Protein AF-K1TJU9-F1 (afdb_monomer_lite)

pLDDT: mean 87.27, std 11.53, range [38.06, 98.06]

Sequence (121 aa):
LLYPEITMFHKYPTIAPNGKIVPDDINKKAASIELYLPDSIIKTGGNYYPIEWESRKRIRNKNNVEEALYQGVISYKDDIKHKFHEMRNKIERGDEVFKTEEWKNMKKLLETIVFAFNNEQ

Organism: NCBI:txid408170

Secondary structure (DSSP, 8-state):
--PPP-GGGGGEEEE-TTS-EEEE--TTS-B-GGGGS-HHHHEETTEEPPEEEEEEEEEE-TTS-EEEEEEEEES-HHHHHHHHHHHHHHHHHTSS---GGGGHHHHHHHHHHHHHGGG--

Radius of gyration: 16.41 Å; chains: 1; bounding box: 43×45×38 Å

Foldseek 3Di:
DFFDDDPCQQFFFAQDPVRDTGGHRCGRLAEDLLVLAFPQLQDDPSHGFHKYFDDWDWDQDPVRDTDTRTHIYGPPVVSSVVSVVVVVVCCVVVVDPDDVVRNVSSVSRVVVVVCVVVPPD

Structure (mmCIF, N/CA/C/O backbone):
data_AF-K1TJU9-F1
#
_entry.id   AF-K1TJU9-F1
#
loop_
_atom_site.group_PDB
_atom_site.id
_atom_site.type_symbol
_atom_site.label_atom_id
_atom_site.label_alt_id
_atom_site.label_comp_id
_atom_site.label_asym_id
_atom_site.label_entity_id
_atom_site.label_seq_id
_atom_site.pdbx_PDB_ins_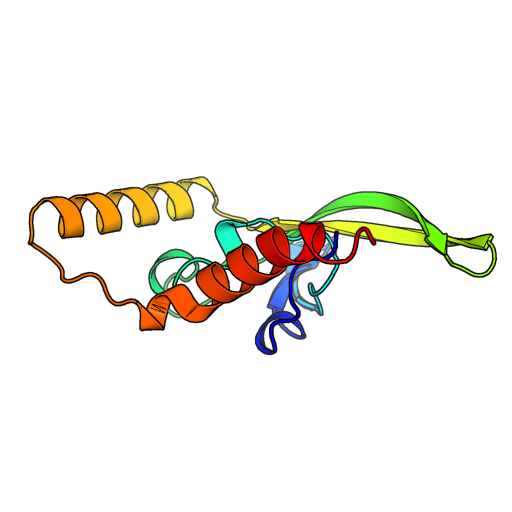code
_atom_site.Cartn_x
_atom_site.Cartn_y
_atom_site.Cartn_z
_atom_site.occupancy
_atom_site.B_iso_or_equiv
_atom_site.auth_seq_id
_atom_site.auth_comp_id
_atom_site.auth_asym_id
_atom_site.auth_atom_id
_atom_site.pdbx_PDB_model_num
ATOM 1 N N . LEU A 1 1 ? 5.973 14.302 -9.118 1.00 61.72 1 LEU A N 1
ATOM 2 C CA . LEU A 1 1 ? 5.641 13.785 -7.774 1.00 61.72 1 LEU A CA 1
ATOM 3 C C . LEU A 1 1 ? 6.114 12.340 -7.652 1.00 61.72 1 LEU A C 1
ATOM 5 O O . LEU A 1 1 ? 5.794 11.550 -8.531 1.00 61.72 1 LEU A O 1
ATOM 9 N N . LEU A 1 2 ? 6.902 12.013 -6.624 1.00 71.50 2 LEU A N 1
ATOM 10 C CA . LEU A 1 2 ? 7.273 10.636 -6.279 1.00 71.50 2 LEU A CA 1
ATOM 11 C C . LEU A 1 2 ? 6.607 10.282 -4.949 1.00 71.50 2 LEU A C 1
ATOM 13 O O . LEU A 1 2 ? 6.588 11.109 -4.041 1.00 71.50 2 LEU A O 1
ATOM 17 N N . TYR A 1 3 ? 6.058 9.075 -4.842 1.00 85.00 3 TYR A N 1
ATOM 18 C CA . TYR A 1 3 ? 5.513 8.577 -3.580 1.00 85.00 3 TYR A CA 1
ATOM 19 C C . TYR A 1 3 ? 6.626 8.328 -2.551 1.00 85.00 3 TYR A C 1
ATOM 21 O O . TYR A 1 3 ? 7.783 8.132 -2.946 1.00 85.00 3 TYR A O 1
ATOM 29 N N . PRO A 1 4 ? 6.313 8.370 -1.239 1.00 87.62 4 PRO A N 1
ATOM 30 C CA . PRO A 1 4 ? 7.330 8.242 -0.211 1.00 87.62 4 PRO A CA 1
ATOM 31 C C . PRO A 1 4 ? 7.996 6.876 -0.258 1.00 87.62 4 PRO A C 1
ATOM 33 O O . PRO A 1 4 ? 7.368 5.859 -0.560 1.00 87.62 4 PRO A O 1
ATOM 36 N N . GLU A 1 5 ? 9.266 6.875 0.127 1.00 90.00 5 GLU A N 1
ATOM 37 C CA . GLU A 1 5 ? 10.036 5.656 0.308 1.00 90.00 5 GLU A CA 1
ATOM 38 C C . GLU A 1 5 ? 9.544 4.901 1.548 1.00 90.00 5 GLU A C 1
ATOM 40 O O . GLU A 1 5 ? 9.401 5.483 2.634 1.00 90.00 5 GLU A O 1
ATOM 45 N N . ILE A 1 6 ? 9.272 3.610 1.381 1.00 91.88 6 ILE A N 1
ATOM 46 C CA . ILE A 1 6 ? 8.877 2.695 2.449 1.00 91.88 6 ILE A CA 1
ATOM 47 C C . ILE A 1 6 ? 9.896 1.556 2.492 1.00 91.88 6 ILE A C 1
ATOM 49 O O . ILE A 1 6 ? 10.173 0.910 1.485 1.00 91.88 6 ILE A O 1
ATOM 53 N N . THR A 1 7 ? 10.433 1.262 3.675 1.00 92.44 7 THR A N 1
ATOM 54 C CA . THR A 1 7 ? 11.517 0.280 3.834 1.00 92.44 7 THR A CA 1
ATOM 55 C C . THR A 1 7 ? 11.149 -1.113 3.313 1.00 92.44 7 THR A C 1
ATOM 57 O O . THR A 1 7 ? 11.954 -1.756 2.646 1.00 92.44 7 THR A O 1
ATOM 60 N N . MET A 1 8 ? 9.918 -1.579 3.557 1.00 90.94 8 MET A N 1
ATOM 61 C CA . MET A 1 8 ? 9.456 -2.884 3.055 1.00 90.94 8 MET A CA 1
ATOM 62 C C . MET A 1 8 ? 9.354 -2.946 1.524 1.00 90.94 8 MET A C 1
ATOM 64 O O . MET A 1 8 ? 9.375 -4.037 0.961 1.00 90.94 8 MET A O 1
ATOM 68 N N . PHE A 1 9 ? 9.273 -1.802 0.840 1.00 92.62 9 PHE A N 1
ATOM 69 C CA . PHE A 1 9 ? 9.183 -1.752 -0.617 1.00 92.62 9 PHE A CA 1
ATOM 70 C C . PHE A 1 9 ? 10.523 -1.995 -1.318 1.00 92.62 9 PHE A C 1
ATOM 72 O O . PHE A 1 9 ? 10.513 -2.250 -2.513 1.00 92.62 9 PHE A O 1
ATOM 79 N N . HIS A 1 10 ? 11.656 -2.011 -0.602 1.00 92.94 10 HIS A N 1
ATOM 80 C CA . HIS A 1 10 ? 12.950 -2.377 -1.199 1.00 92.94 10 HIS A CA 1
ATOM 81 C C . HIS A 1 10 ? 13.061 -3.858 -1.572 1.00 92.94 10 HIS A C 1
ATOM 83 O O . HIS A 1 10 ? 13.941 -4.239 -2.340 1.00 92.94 10 HIS A O 1
ATOM 89 N N . LYS A 1 11 ? 12.225 -4.709 -0.969 1.00 94.62 11 LYS A N 1
ATOM 90 C CA . LYS A 1 11 ? 12.189 -6.156 -1.211 1.00 94.62 11 LYS A CA 1
ATOM 91 C C . LYS A 1 11 ? 10.742 -6.639 -1.208 1.00 94.62 11 LYS A C 1
ATOM 93 O O . LYS A 1 11 ? 10.374 -7.512 -0.423 1.00 94.62 11 LYS A O 1
ATOM 98 N N . TYR A 1 12 ? 9.915 -6.029 -2.050 1.00 94.12 12 TYR A N 1
ATOM 99 C CA . TYR A 1 12 ? 8.501 -6.371 -2.149 1.00 94.12 12 TYR A CA 1
ATOM 100 C C . TYR A 1 12 ? 8.289 -7.537 -3.125 1.00 94.12 12 TYR A C 1
ATOM 102 O O . TYR A 1 12 ? 8.993 -7.605 -4.141 1.00 94.12 12 TYR A O 1
ATOM 110 N N . PRO A 1 13 ? 7.353 -8.469 -2.857 1.00 95.12 13 PRO A N 1
ATOM 111 C CA . PRO A 1 13 ? 7.061 -9.544 -3.795 1.00 95.12 13 PRO A CA 1
ATOM 112 C C . PRO A 1 13 ? 6.578 -8.978 -5.130 1.00 95.12 13 PRO A C 1
ATOM 114 O O . PRO A 1 13 ? 5.659 -8.165 -5.186 1.00 95.12 13 PRO A O 1
ATOM 117 N N . THR A 1 14 ? 7.207 -9.418 -6.211 1.00 92.88 14 THR A N 1
ATOM 118 C CA . THR A 1 14 ? 6.969 -8.910 -7.561 1.00 92.88 14 THR A CA 1
ATOM 119 C C . THR A 1 14 ? 6.955 -10.075 -8.542 1.00 92.88 14 THR A C 1
ATOM 121 O O . THR A 1 14 ? 7.802 -10.964 -8.471 1.00 92.88 14 THR A O 1
ATOM 124 N N . ILE A 1 15 ? 5.978 -10.095 -9.443 1.00 91.75 15 ILE A N 1
ATOM 125 C CA . ILE A 1 15 ? 5.837 -11.102 -10.490 1.00 91.75 15 ILE A CA 1
ATOM 126 C C . ILE A 1 15 ? 6.851 -10.783 -11.591 1.00 91.75 15 ILE A C 1
ATOM 128 O O . ILE A 1 15 ? 6.757 -9.771 -12.286 1.00 91.75 15 ILE A O 1
ATOM 132 N N . ALA A 1 16 ? 7.851 -11.647 -11.739 1.00 86.88 16 ALA A N 1
ATOM 133 C CA . ALA A 1 16 ? 8.790 -11.598 -12.849 1.00 86.88 16 ALA A CA 1
ATOM 134 C C . ALA A 1 16 ? 8.115 -12.069 -14.155 1.00 86.88 16 ALA A C 1
ATOM 136 O O . ALA A 1 16 ? 7.139 -12.817 -14.101 1.00 86.88 16 ALA A O 1
ATOM 137 N N . PRO A 1 17 ? 8.664 -11.744 -15.345 1.00 82.75 17 PRO A N 1
ATOM 138 C CA . PRO A 1 17 ? 8.076 -12.142 -16.633 1.00 82.75 17 PRO A CA 1
ATOM 139 C C . PRO A 1 17 ? 7.857 -13.652 -16.817 1.00 82.75 17 PRO A C 1
ATOM 141 O O . PRO A 1 17 ? 7.058 -14.072 -17.643 1.00 82.75 17 PRO A O 1
ATOM 144 N N . ASN A 1 18 ? 8.572 -14.482 -16.055 1.00 85.75 18 ASN A N 1
ATOM 145 C CA . ASN A 1 18 ? 8.414 -15.937 -16.045 1.00 85.75 18 ASN A CA 1
ATOM 146 C C . ASN A 1 18 ? 7.336 -16.435 -15.056 1.00 85.75 18 ASN A C 1
ATOM 148 O O . ASN A 1 18 ? 7.284 -17.630 -14.774 1.00 85.75 18 ASN A O 1
ATOM 152 N N . GLY A 1 19 ? 6.540 -15.532 -14.477 1.00 87.06 19 GLY A N 1
ATOM 153 C CA . GLY A 1 19 ? 5.495 -15.822 -13.495 1.00 87.06 19 GLY A CA 1
ATOM 154 C C . GLY A 1 19 ? 5.997 -16.085 -12.071 1.00 87.06 19 GLY A C 1
ATOM 155 O O . GLY A 1 19 ? 5.187 -16.286 -11.169 1.00 87.06 19 GLY A O 1
ATOM 156 N N . LYS A 1 20 ? 7.316 -16.095 -11.825 1.00 93.25 20 LYS A N 1
ATOM 157 C CA . LYS A 1 20 ? 7.857 -16.311 -10.475 1.00 93.25 20 LYS A CA 1
ATOM 158 C C . LYS A 1 20 ? 7.720 -15.052 -9.630 1.00 93.25 20 LYS A C 1
ATOM 160 O O . LYS A 1 20 ? 8.003 -13.955 -10.102 1.00 93.25 20 LYS A O 1
ATOM 165 N N . ILE A 1 21 ? 7.387 -15.228 -8.355 1.00 94.06 21 ILE A N 1
ATOM 166 C CA . ILE A 1 21 ? 7.435 -14.146 -7.372 1.00 94.06 21 ILE A CA 1
ATOM 167 C C . ILE A 1 21 ? 8.876 -14.003 -6.881 1.00 94.06 21 ILE A C 1
ATOM 169 O O . ILE A 1 21 ? 9.452 -14.945 -6.336 1.00 94.06 21 ILE A O 1
ATOM 173 N N . VAL A 1 22 ? 9.454 -12.823 -7.080 1.00 94.56 22 VAL A N 1
ATOM 174 C CA . VAL A 1 22 ? 10.809 -12.461 -6.652 1.00 94.56 22 VAL A CA 1
ATOM 175 C C . VAL A 1 22 ? 10.772 -11.169 -5.831 1.00 94.56 22 VAL A C 1
ATOM 177 O O . VAL A 1 22 ? 9.877 -10.349 -6.035 1.00 94.56 22 VAL A O 1
ATOM 180 N N . PRO A 1 23 ? 11.705 -10.963 -4.888 1.00 94.69 23 PRO A N 1
ATOM 181 C CA . PRO A 1 23 ? 11.838 -9.675 -4.216 1.00 94.69 23 PRO A CA 1
ATOM 182 C C . PRO A 1 23 ? 12.428 -8.634 -5.180 1.00 94.69 23 PRO A C 1
ATOM 184 O O . PRO A 1 23 ? 13.474 -8.880 -5.778 1.00 94.69 23 PRO A O 1
ATOM 187 N N . ASP A 1 24 ? 11.791 -7.469 -5.290 1.00 91.38 24 ASP A N 1
ATOM 188 C CA . ASP A 1 24 ? 12.279 -6.323 -6.074 1.00 91.38 24 ASP A CA 1
ATOM 189 C C . ASP A 1 24 ? 12.065 -5.011 -5.296 1.00 91.38 24 ASP A C 1
ATOM 191 O O . ASP A 1 24 ? 11.234 -4.944 -4.383 1.00 91.38 24 ASP A O 1
ATOM 195 N N . ASP A 1 25 ? 12.825 -3.972 -5.647 1.00 90.94 25 ASP A N 1
ATOM 196 C CA . ASP A 1 25 ? 12.629 -2.625 -5.113 1.00 90.94 25 ASP A CA 1
ATOM 197 C C . ASP A 1 25 ? 11.573 -1.894 -5.939 1.00 90.94 25 ASP A C 1
ATOM 199 O O . ASP A 1 25 ? 11.803 -1.550 -7.103 1.00 90.94 25 ASP A O 1
ATOM 203 N N . ILE A 1 26 ? 10.415 -1.642 -5.335 1.00 89.06 26 ILE A N 1
ATOM 204 C CA . ILE A 1 26 ? 9.284 -0.965 -5.978 1.00 89.06 26 ILE A CA 1
ATOM 205 C C . ILE A 1 26 ? 9.184 0.517 -5.591 1.00 89.06 26 ILE A C 1
ATOM 207 O O . ILE A 1 26 ? 8.295 1.224 -6.069 1.00 89.06 26 ILE A O 1
ATOM 211 N N . ASN A 1 27 ? 10.082 1.031 -4.742 1.00 88.38 27 ASN A N 1
ATOM 212 C CA . ASN A 1 27 ? 10.062 2.443 -4.371 1.00 88.38 27 ASN A CA 1
ATOM 213 C C . ASN A 1 27 ? 10.269 3.337 -5.597 1.00 88.38 27 ASN A C 1
ATOM 215 O O . ASN A 1 27 ? 11.087 3.051 -6.470 1.00 88.38 27 ASN A O 1
ATOM 219 N N . LYS A 1 28 ? 9.548 4.468 -5.643 1.00 78.62 28 LYS A N 1
ATOM 220 C CA . LYS A 1 28 ? 9.638 5.499 -6.703 1.00 78.62 28 LYS A CA 1
ATOM 221 C C . LYS A 1 28 ? 9.275 5.004 -8.118 1.00 78.62 28 LYS A C 1
ATOM 223 O O . LYS A 1 28 ? 9.241 5.809 -9.048 1.00 78.62 28 LYS A O 1
ATOM 228 N N . LYS A 1 29 ? 8.929 3.726 -8.283 1.00 77.88 29 LYS A N 1
ATOM 229 C CA . LYS A 1 29 ? 8.413 3.122 -9.514 1.00 77.88 29 LYS A CA 1
ATOM 230 C C . LYS A 1 29 ? 6.890 3.124 -9.410 1.00 77.88 29 LYS A C 1
ATOM 232 O O . LYS A 1 29 ? 6.334 2.211 -8.818 1.00 77.88 29 LYS A O 1
ATOM 237 N N . ALA A 1 30 ? 6.274 4.228 -9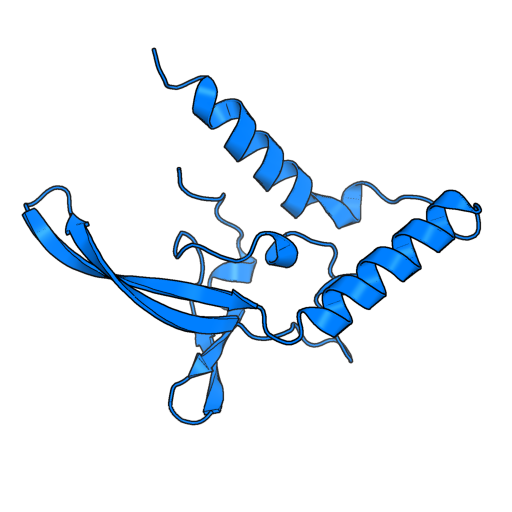.867 1.00 60.28 30 ALA A N 1
ATOM 238 C CA . ALA A 1 30 ? 4.849 4.587 -9.742 1.00 60.28 30 ALA A CA 1
ATOM 239 C C . ALA A 1 30 ? 3.965 3.403 -9.320 1.00 60.28 30 ALA A C 1
ATOM 241 O O . ALA A 1 30 ? 3.608 2.561 -10.142 1.00 60.28 30 ALA A O 1
ATOM 242 N N . ALA A 1 31 ? 3.717 3.340 -8.015 1.00 66.06 31 ALA A N 1
ATOM 243 C CA . ALA A 1 31 ? 3.191 2.177 -7.327 1.00 66.06 31 ALA A CA 1
ATOM 244 C C . ALA A 1 31 ? 1.724 2.443 -6.968 1.00 66.06 31 ALA A C 1
ATOM 246 O O . ALA A 1 31 ? 1.386 3.554 -6.577 1.00 66.06 31 ALA A O 1
ATOM 247 N N . SER A 1 32 ? 0.844 1.460 -7.121 1.00 80.25 32 SER A N 1
ATOM 248 C CA . SER A 1 32 ? -0.588 1.597 -6.814 1.00 80.25 32 SER A CA 1
ATOM 249 C C . SER A 1 32 ? -0.825 2.178 -5.400 1.00 80.25 32 SER A C 1
ATOM 251 O O . SER A 1 32 ? -0.199 1.716 -4.447 1.00 80.25 32 SER A O 1
ATOM 253 N N . ILE A 1 33 ? -1.725 3.163 -5.236 1.00 88.19 33 ILE A N 1
ATOM 254 C CA . ILE A 1 33 ? -2.064 3.768 -3.922 1.00 88.19 33 ILE A CA 1
ATOM 255 C C . ILE A 1 33 ? -2.476 2.711 -2.888 1.00 88.19 33 ILE A C 1
ATOM 257 O O . ILE A 1 33 ? -2.221 2.848 -1.693 1.00 88.19 33 ILE A O 1
ATOM 261 N N . GLU A 1 34 ? -3.057 1.618 -3.371 1.00 92.12 34 GLU A N 1
ATOM 262 C CA . GLU A 1 34 ? -3.469 0.456 -2.602 1.00 92.12 34 GLU A CA 1
ATOM 263 C C . GLU A 1 34 ? -2.318 -0.171 -1.795 1.00 92.12 34 GLU A C 1
ATOM 265 O O . GLU A 1 34 ? -2.570 -0.707 -0.724 1.00 92.12 34 GLU A O 1
ATOM 270 N N . LEU A 1 35 ? -1.055 -0.044 -2.226 1.00 91.88 35 LEU A N 1
ATOM 271 C CA . LEU A 1 35 ? 0.119 -0.539 -1.486 1.00 91.88 35 LEU A CA 1
ATOM 272 C C . LEU A 1 35 ? 0.311 0.106 -0.111 1.00 91.88 35 LEU A C 1
ATOM 274 O O . LEU A 1 35 ? 1.039 -0.422 0.729 1.00 91.88 35 LEU A O 1
ATOM 278 N N . TYR A 1 36 ? -0.291 1.272 0.099 1.00 93.75 36 TYR A N 1
ATOM 279 C CA . TYR A 1 36 ? -0.174 2.029 1.337 1.00 93.75 36 TYR A CA 1
ATOM 280 C C . TYR A 1 36 ? -1.315 1.722 2.319 1.00 93.75 36 TYR A C 1
ATOM 282 O O . TYR A 1 36 ? -1.325 2.274 3.421 1.00 93.75 36 TYR A O 1
ATOM 290 N N . LEU A 1 37 ? -2.260 0.851 1.940 1.00 96.00 37 LEU A N 1
ATOM 291 C CA . LEU A 1 37 ? -3.317 0.355 2.821 1.00 96.00 37 LEU A CA 1
ATOM 292 C C . LEU A 1 37 ? -2.749 -0.562 3.925 1.00 96.00 37 LEU A C 1
ATOM 294 O O . LEU A 1 37 ? -1.654 -1.108 3.771 1.00 96.00 37 LEU A O 1
ATOM 298 N N . PRO A 1 38 ? -3.490 -0.746 5.034 1.00 96.50 38 PRO A N 1
ATOM 299 C CA . PRO A 1 38 ? -3.135 -1.679 6.098 1.00 96.50 38 PRO A CA 1
ATOM 300 C C . PRO A 1 38 ? -2.775 -3.090 5.618 1.00 96.50 38 PRO A C 1
ATOM 302 O O . PRO A 1 38 ? -3.374 -3.623 4.682 1.00 96.50 38 PRO A O 1
ATOM 305 N N . AS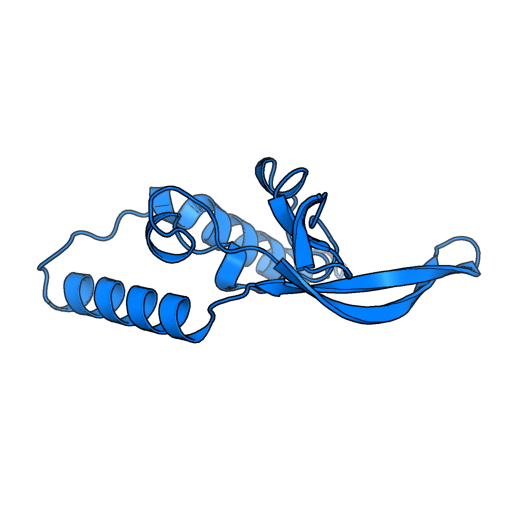P A 1 39 ? -1.864 -3.740 6.346 1.00 95.88 39 ASP A N 1
ATOM 306 C CA . ASP A 1 39 ? -1.438 -5.126 6.112 1.00 95.88 39 ASP A CA 1
ATOM 307 C C . ASP A 1 39 ? -2.612 -6.111 6.031 1.00 95.88 39 ASP A C 1
ATOM 309 O O . ASP A 1 39 ? -2.570 -7.050 5.243 1.00 95.88 39 ASP A O 1
ATOM 313 N N . SER A 1 40 ? -3.667 -5.894 6.818 1.00 95.56 40 SER A N 1
ATOM 314 C CA . SER A 1 40 ? -4.890 -6.707 6.807 1.00 95.56 40 SER A CA 1
ATOM 315 C C . SER A 1 40 ? -5.608 -6.708 5.452 1.00 95.56 40 SER A C 1
ATOM 317 O O . SER A 1 40 ? -6.307 -7.668 5.131 1.00 95.56 40 SER A O 1
ATOM 319 N N . ILE A 1 41 ? -5.409 -5.668 4.640 1.00 97.06 41 ILE A N 1
ATOM 320 C CA . ILE A 1 41 ? -6.016 -5.518 3.316 1.00 97.06 41 ILE A CA 1
ATOM 321 C C . ILE A 1 41 ? -5.086 -6.040 2.219 1.00 97.06 41 ILE A C 1
ATOM 323 O O . ILE A 1 41 ? -5.537 -6.725 1.303 1.00 97.06 41 ILE A O 1
ATOM 327 N N . ILE A 1 42 ? -3.788 -5.742 2.311 1.00 95.50 42 ILE A N 1
ATOM 328 C CA . ILE A 1 42 ? -2.810 -6.070 1.258 1.00 95.50 42 ILE A CA 1
ATOM 329 C C . ILE A 1 42 ? -2.098 -7.412 1.461 1.00 95.50 42 ILE A C 1
ATOM 331 O O . ILE A 1 42 ? -1.198 -7.756 0.689 1.00 95.50 42 ILE A O 1
ATOM 335 N N . LYS A 1 43 ? -2.476 -8.172 2.496 1.00 95.75 43 LYS A N 1
ATOM 336 C CA . LYS A 1 43 ? -2.008 -9.539 2.730 1.00 95.75 43 LYS A CA 1
ATOM 337 C C . LYS A 1 43 ? -3.121 -10.566 2.594 1.00 95.75 43 LYS A C 1
ATOM 339 O O . LYS A 1 43 ? -4.298 -10.312 2.858 1.00 95.75 43 LYS A O 1
ATOM 344 N N . THR A 1 44 ? -2.704 -11.783 2.273 1.00 94.06 44 THR A N 1
ATOM 345 C CA . THR A 1 44 ? -3.508 -12.996 2.386 1.00 94.06 44 THR A CA 1
ATOM 346 C C . THR A 1 44 ? -2.650 -14.150 2.885 1.00 94.06 44 THR A C 1
ATOM 348 O O . THR A 1 44 ? -1.500 -14.302 2.473 1.00 94.06 44 THR A O 1
ATOM 351 N N . GLY A 1 45 ? -3.163 -14.932 3.839 1.00 92.75 45 GLY A N 1
ATOM 352 C CA . GLY A 1 45 ? -2.411 -16.048 4.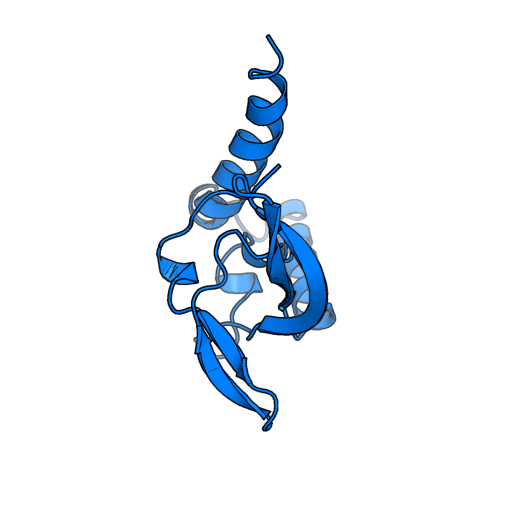431 1.00 92.75 45 GLY A CA 1
ATOM 353 C C . GLY A 1 45 ? -1.030 -15.652 4.977 1.00 92.75 45 GLY A C 1
ATOM 354 O O . GLY A 1 45 ? -0.088 -16.431 4.875 1.00 92.75 45 GLY A O 1
ATOM 355 N N . GLY A 1 46 ? -0.881 -14.419 5.477 1.00 93.25 46 GLY A N 1
ATOM 356 C CA . GLY A 1 46 ? 0.391 -13.871 5.967 1.00 93.25 46 GLY A CA 1
ATOM 357 C C . GLY A 1 46 ? 1.345 -13.328 4.892 1.00 93.25 46 GLY A C 1
ATOM 358 O O . GLY A 1 46 ? 2.341 -12.698 5.244 1.00 93.25 46 GLY A O 1
ATOM 359 N N . ASN A 1 47 ? 1.037 -13.497 3.605 1.00 95.12 47 ASN A N 1
ATOM 360 C CA . ASN A 1 47 ? 1.867 -13.049 2.485 1.00 95.12 47 ASN A CA 1
ATOM 361 C C . ASN A 1 47 ? 1.298 -11.786 1.837 1.00 95.12 47 ASN A C 1
ATOM 363 O O . ASN A 1 47 ? 0.084 -11.651 1.712 1.00 95.12 47 ASN A O 1
ATOM 367 N N . TYR A 1 48 ? 2.164 -10.873 1.400 1.00 95.44 48 TYR A N 1
ATOM 368 C CA . TYR A 1 48 ? 1.746 -9.690 0.643 1.00 95.44 48 TYR A CA 1
ATOM 369 C C . TYR A 1 48 ? 1.317 -10.053 -0.778 1.00 95.44 48 TYR A C 1
ATOM 371 O O . TYR A 1 48 ? 1.930 -10.917 -1.412 1.00 95.44 48 TYR A O 1
ATOM 379 N N . TYR A 1 49 ? 0.315 -9.343 -1.294 1.00 95.56 49 TYR A N 1
ATOM 380 C CA . TYR A 1 49 ? -0.021 -9.407 -2.711 1.00 95.56 49 TYR A CA 1
ATOM 381 C C . TYR A 1 49 ? 1.134 -8.884 -3.563 1.00 95.56 49 TYR A C 1
ATOM 383 O O . TYR A 1 49 ? 1.655 -7.809 -3.271 1.00 95.56 49 TYR A O 1
ATOM 391 N N . PRO A 1 50 ? 1.562 -9.618 -4.604 1.00 94.50 50 PRO A N 1
ATOM 392 C CA . PRO A 1 50 ? 2.697 -9.196 -5.401 1.00 94.50 50 PRO A CA 1
ATOM 393 C C . PRO A 1 50 ? 2.352 -8.036 -6.343 1.00 94.50 50 PRO A C 1
ATOM 395 O O . PRO A 1 50 ? 1.193 -7.822 -6.706 1.00 94.50 50 PRO A O 1
ATOM 398 N N . ILE A 1 51 ? 3.378 -7.312 -6.778 1.00 92.50 51 ILE A N 1
ATOM 399 C CA . ILE A 1 51 ? 3.290 -6.326 -7.861 1.00 92.50 51 ILE A CA 1
ATOM 400 C C . ILE A 1 51 ? 3.475 -7.011 -9.214 1.00 92.50 51 ILE A C 1
ATOM 402 O O . ILE A 1 51 ? 4.313 -7.898 -9.346 1.00 92.50 51 ILE A O 1
ATOM 406 N N . GLU A 1 52 ? 2.747 -6.561 -10.227 1.00 88.94 52 GLU A N 1
ATOM 407 C CA . GLU A 1 52 ? 2.968 -6.902 -11.630 1.00 88.94 52 GLU A CA 1
ATOM 408 C C . GLU A 1 52 ? 3.417 -5.659 -12.410 1.00 88.94 52 GLU A C 1
ATOM 410 O O . GLU A 1 52 ? 2.880 -4.564 -12.231 1.00 88.94 52 GLU A O 1
ATOM 415 N N . TRP A 1 53 ? 4.434 -5.807 -13.262 1.00 85.00 53 TRP A N 1
ATOM 416 C CA . TRP A 1 53 ? 4.915 -4.722 -14.119 1.00 85.00 53 TRP A CA 1
ATOM 417 C C . TRP A 1 53 ? 4.051 -4.626 -15.381 1.00 85.00 53 TRP A C 1
ATOM 419 O O . TRP A 1 53 ? 4.193 -5.444 -16.284 1.00 85.00 53 TRP A O 1
ATOM 429 N N . GLU A 1 54 ? 3.192 -3.609 -15.474 1.00 74.69 54 GLU A N 1
ATOM 430 C CA . GLU A 1 54 ? 2.258 -3.467 -16.605 1.00 74.69 54 GLU A CA 1
ATOM 431 C C . GLU A 1 54 ? 2.838 -2.660 -17.774 1.00 74.69 54 GLU A C 1
ATOM 433 O O . GLU A 1 54 ? 2.522 -2.920 -18.935 1.00 74.69 54 GLU A O 1
ATOM 438 N N . SER A 1 55 ? 3.682 -1.656 -17.504 1.00 65.69 55 SER A N 1
ATOM 439 C CA . SER A 1 55 ? 4.185 -0.777 -18.566 1.00 65.69 55 SER A CA 1
ATOM 440 C C . SER A 1 55 ? 5.611 -0.282 -18.340 1.00 65.69 55 SER A C 1
ATOM 442 O O . SER A 1 55 ? 6.060 -0.061 -17.214 1.00 65.69 55 SER A O 1
ATOM 444 N N . ARG A 1 56 ? 6.337 -0.090 -19.450 1.00 64.44 56 ARG A N 1
ATOM 445 C CA . ARG A 1 56 ? 7.670 0.523 -19.492 1.00 64.44 56 ARG A CA 1
ATOM 446 C C . ARG A 1 56 ? 7.552 1.923 -20.085 1.00 64.44 56 ARG A C 1
ATOM 448 O O . ARG A 1 56 ? 7.326 2.075 -21.283 1.00 64.44 56 ARG A O 1
ATOM 455 N N . LYS A 1 57 ? 7.778 2.953 -19.276 1.00 65.75 57 LYS A N 1
ATOM 456 C CA . LYS A 1 57 ? 7.914 4.337 -19.736 1.00 65.75 57 LYS A CA 1
ATOM 457 C C . LYS A 1 57 ? 9.386 4.652 -19.985 1.00 65.75 57 LYS A C 1
ATOM 459 O O . LYS A 1 57 ? 10.231 4.339 -19.154 1.00 65.75 57 LYS A O 1
ATOM 464 N N . ARG A 1 58 ? 9.715 5.283 -21.113 1.00 69.94 58 ARG A N 1
ATOM 465 C CA . ARG A 1 58 ? 11.048 5.873 -21.310 1.00 69.94 58 ARG A CA 1
ATOM 466 C C . ARG A 1 58 ? 11.050 7.273 -20.711 1.00 69.94 58 ARG A C 1
ATOM 468 O O . ARG A 1 58 ? 10.187 8.081 -21.046 1.00 69.94 58 ARG A O 1
ATOM 475 N N . ILE A 1 59 ? 11.983 7.547 -19.811 1.00 72.19 59 ILE A N 1
ATOM 476 C CA . ILE A 1 59 ? 12.183 8.862 -19.201 1.00 72.19 59 ILE A CA 1
ATOM 477 C C . ILE A 1 59 ? 13.605 9.331 -19.498 1.00 72.19 59 ILE A C 1
ATOM 479 O O . ILE A 1 59 ? 14.512 8.512 -19.579 1.00 72.19 59 ILE A O 1
ATOM 483 N N . ARG A 1 60 ? 13.819 10.636 -19.676 1.00 75.25 60 ARG A N 1
ATOM 484 C CA . ARG A 1 60 ? 15.176 11.198 -19.721 1.00 75.25 60 ARG A CA 1
ATOM 485 C C . ARG A 1 60 ? 15.592 11.601 -18.316 1.00 75.25 60 ARG A C 1
ATOM 487 O O . ARG A 1 60 ? 14.847 12.307 -17.637 1.00 75.25 60 ARG A O 1
ATOM 494 N N . ASN A 1 61 ? 16.760 11.143 -17.882 1.00 75.00 61 ASN A N 1
ATOM 495 C CA . ASN A 1 61 ? 17.338 11.557 -16.609 1.00 75.00 61 ASN A CA 1
ATOM 496 C C . ASN A 1 61 ? 17.952 12.970 -16.706 1.00 75.00 61 ASN A C 1
ATOM 498 O O . ASN A 1 61 ? 17.971 13.591 -17.770 1.00 75.00 61 ASN A O 1
ATOM 502 N N . LYS A 1 62 ? 18.494 13.477 -15.590 1.00 77.69 62 LYS A N 1
ATOM 503 C CA . LYS A 1 62 ? 19.123 14.813 -15.508 1.00 77.69 62 LYS A CA 1
ATOM 504 C C . LYS A 1 62 ? 20.315 15.007 -16.463 1.00 77.69 62 LYS A C 1
ATOM 506 O O . LYS A 1 62 ? 20.673 16.142 -16.746 1.00 77.69 62 LYS A O 1
ATOM 511 N N . ASN A 1 63 ? 20.887 13.918 -16.974 1.00 84.81 63 ASN A N 1
ATOM 512 C CA . ASN A 1 63 ? 22.017 13.901 -17.902 1.00 84.81 63 ASN A CA 1
ATOM 513 C C . ASN A 1 63 ? 21.580 13.614 -19.355 1.00 84.81 63 ASN A C 1
ATOM 515 O O . ASN A 1 63 ? 22.412 13.236 -20.175 1.00 84.81 63 ASN A O 1
ATOM 519 N N . ASN A 1 64 ? 20.287 13.755 -19.683 1.00 77.62 64 ASN A N 1
ATOM 520 C CA . ASN A 1 64 ? 19.700 13.446 -20.997 1.00 77.62 64 ASN A CA 1
ATOM 521 C C . ASN A 1 64 ? 19.834 11.982 -21.461 1.00 77.62 64 ASN A C 1
ATOM 523 O O . ASN A 1 64 ? 19.624 11.688 -22.639 1.00 77.62 64 ASN A O 1
ATOM 527 N N . VAL A 1 65 ? 20.115 11.046 -20.554 1.00 82.25 65 VAL A N 1
ATOM 528 C CA . VAL A 1 65 ? 20.141 9.610 -20.864 1.00 82.25 65 VAL A CA 1
ATOM 529 C C . VAL A 1 65 ? 18.724 9.045 -20.761 1.00 82.25 65 VAL A C 1
ATOM 531 O O . VAL A 1 65 ? 18.011 9.331 -19.798 1.00 82.25 65 VAL A O 1
ATOM 534 N N . GLU A 1 66 ? 18.302 8.259 -21.757 1.00 75.06 66 GLU A N 1
ATOM 535 C CA . GLU A 1 66 ? 17.029 7.532 -21.704 1.00 75.06 66 GLU A CA 1
ATOM 536 C C . GLU A 1 66 ? 17.110 6.349 -20.734 1.00 75.06 66 GLU A C 1
ATOM 538 O O . GLU A 1 66 ? 17.924 5.442 -20.893 1.00 75.06 66 GLU A O 1
ATOM 543 N N . GLU A 1 67 ? 16.201 6.327 -19.767 1.00 74.62 67 GLU A N 1
ATOM 544 C CA . GLU A 1 67 ? 16.035 5.267 -18.784 1.00 74.62 67 GLU A CA 1
ATOM 545 C C . GLU A 1 67 ? 14.628 4.671 -18.868 1.00 74.62 67 GLU A C 1
ATOM 547 O O . GLU A 1 67 ? 13.646 5.334 -19.209 1.00 74.62 67 GLU A O 1
ATOM 552 N N . ALA A 1 68 ? 14.527 3.382 -18.560 1.00 66.19 68 ALA A N 1
ATOM 553 C CA . ALA A 1 68 ? 13.266 2.666 -18.496 1.00 66.19 68 ALA A CA 1
ATOM 554 C C . ALA A 1 68 ? 12.683 2.741 -17.083 1.00 66.19 68 ALA A C 1
ATOM 556 O O . ALA A 1 68 ? 13.217 2.122 -16.166 1.00 66.19 68 ALA A O 1
ATOM 557 N N . LEU A 1 69 ? 11.567 3.444 -16.920 1.00 68.69 69 LEU A N 1
ATOM 558 C CA . LEU A 1 69 ? 10.771 3.425 -15.703 1.00 68.69 69 LEU A CA 1
ATOM 559 C C . LEU A 1 69 ? 9.633 2.419 -15.864 1.00 68.69 69 LEU A C 1
ATOM 561 O O . LEU A 1 69 ? 8.758 2.597 -16.710 1.00 68.69 69 LEU A O 1
ATOM 565 N N . TYR A 1 70 ? 9.638 1.373 -15.049 1.00 68.50 70 TYR A N 1
ATOM 566 C CA . TYR A 1 70 ? 8.525 0.434 -14.992 1.00 68.50 70 TYR A CA 1
ATOM 567 C C . TYR A 1 70 ? 7.435 0.967 -14.057 1.00 68.50 70 TYR A C 1
ATOM 569 O O . TYR A 1 70 ? 7.739 1.524 -12.999 1.00 68.50 70 TYR A O 1
ATOM 577 N N . GLN A 1 71 ? 6.175 0.828 -14.465 1.00 73.25 71 GLN A N 1
ATOM 578 C CA . GLN A 1 71 ? 5.010 1.115 -13.630 1.00 73.25 71 GLN A CA 1
ATOM 579 C C . GLN A 1 71 ? 4.415 -0.205 -13.154 1.00 73.25 71 GLN A C 1
ATOM 581 O O . GLN A 1 71 ? 4.113 -1.082 -13.967 1.00 73.25 71 GLN A O 1
ATOM 586 N N . GLY A 1 72 ? 4.327 -0.348 -11.835 1.00 79.62 72 GLY A N 1
ATOM 587 C CA . GLY A 1 72 ? 3.896 -1.571 -11.178 1.00 79.62 72 GLY A CA 1
ATOM 588 C C . GLY A 1 72 ? 2.496 -1.412 -10.609 1.00 79.62 72 GLY A C 1
ATOM 589 O O . GLY A 1 72 ? 2.171 -0.386 -10.008 1.00 79.62 72 GLY A O 1
ATOM 590 N N . VAL A 1 73 ? 1.677 -2.442 -10.764 1.00 86.94 73 VAL A N 1
ATOM 591 C CA . VAL A 1 73 ? 0.316 -2.491 -10.238 1.00 86.94 73 VAL A CA 1
ATOM 592 C C . VAL A 1 73 ? 0.203 -3.647 -9.257 1.00 86.94 73 VAL A C 1
ATOM 594 O O . VAL A 1 73 ? 0.716 -4.734 -9.505 1.00 86.94 73 VAL A O 1
ATOM 597 N N . ILE A 1 74 ? -0.423 -3.409 -8.100 1.00 91.38 74 ILE A N 1
ATOM 598 C CA . ILE A 1 74 ? -0.640 -4.488 -7.134 1.00 91.38 74 ILE A CA 1
ATOM 599 C C . ILE A 1 74 ? -1.666 -5.464 -7.706 1.00 91.38 74 ILE A C 1
ATOM 601 O O . ILE A 1 74 ? -2.714 -5.052 -8.210 1.00 91.38 74 ILE A O 1
ATOM 605 N N . SER A 1 75 ? -1.352 -6.751 -7.639 1.00 91.31 75 SER A N 1
ATOM 606 C CA . SER A 1 75 ? -2.268 -7.816 -8.039 1.00 91.31 75 SER A CA 1
ATOM 607 C C . SER A 1 75 ? -3.443 -7.946 -7.056 1.00 91.31 75 SER A C 1
ATOM 609 O O . SER A 1 75 ? -3.437 -7.367 -5.970 1.00 91.31 75 SER A O 1
ATOM 611 N N . TYR A 1 76 ? -4.475 -8.703 -7.443 1.00 93.12 76 TYR A N 1
ATOM 612 C CA . TYR A 1 76 ? -5.659 -8.981 -6.610 1.00 93.12 76 TYR A CA 1
ATOM 613 C C . TYR A 1 76 ? -6.434 -7.729 -6.155 1.00 93.12 76 TYR A C 1
ATOM 615 O O . TYR A 1 76 ? -6.984 -7.684 -5.054 1.00 93.12 76 TYR A O 1
ATOM 623 N N . LYS A 1 77 ? -6.533 -6.711 -7.022 1.00 92.00 77 LYS A N 1
ATOM 624 C CA . LYS A 1 77 ? -7.247 -5.455 -6.722 1.00 92.00 77 LYS A CA 1
ATOM 625 C C . LYS A 1 77 ? -8.686 -5.647 -6.262 1.00 92.00 77 LYS A C 1
ATOM 627 O O . LYS A 1 77 ? -9.148 -4.887 -5.417 1.00 92.00 77 LYS A O 1
ATOM 632 N N . ASP A 1 78 ? -9.393 -6.629 -6.807 1.00 94.75 78 ASP A N 1
ATOM 633 C CA . ASP A 1 78 ? -10.789 -6.860 -6.439 1.00 94.75 78 ASP A CA 1
ATOM 634 C C . ASP A 1 78 ? -10.922 -7.393 -5.009 1.00 94.75 78 ASP A C 1
ATOM 636 O O . ASP A 1 78 ? -11.790 -6.931 -4.270 1.00 94.75 78 ASP A O 1
ATOM 640 N N . ASP A 1 79 ? -10.008 -8.263 -4.571 1.00 96.38 79 ASP A N 1
ATOM 641 C CA . ASP A 1 79 ? -9.956 -8.714 -3.177 1.00 96.38 79 ASP A CA 1
ATOM 642 C C . ASP A 1 79 ? -9.547 -7.577 -2.230 1.00 96.38 79 ASP A C 1
ATOM 644 O O . ASP A 1 79 ? -10.178 -7.370 -1.197 1.00 96.38 79 ASP A O 1
ATOM 648 N N . ILE A 1 80 ? -8.556 -6.769 -2.617 1.00 96.62 80 ILE A N 1
ATOM 649 C CA . ILE A 1 80 ? -8.144 -5.575 -1.863 1.00 96.62 80 ILE A CA 1
ATOM 650 C C . ILE A 1 80 ? -9.329 -4.621 -1.663 1.00 96.62 80 ILE A C 1
ATOM 652 O O . ILE A 1 80 ? -9.580 -4.164 -0.547 1.00 96.62 80 ILE A O 1
ATOM 656 N N . LYS A 1 81 ? -10.086 -4.331 -2.730 1.00 96.25 81 LYS A N 1
ATOM 657 C CA . LYS A 1 81 ? -11.292 -3.492 -2.659 1.00 96.25 81 LYS A CA 1
ATOM 658 C C . LYS A 1 81 ? -12.348 -4.121 -1.760 1.00 96.25 81 LYS A C 1
ATOM 660 O O . LYS A 1 81 ? -12.943 -3.418 -0.946 1.00 96.25 81 LYS A O 1
ATOM 665 N N . HIS A 1 82 ? -12.574 -5.427 -1.891 1.00 97.81 82 HIS A N 1
ATOM 666 C CA . HIS A 1 82 ? -13.528 -6.147 -1.058 1.00 97.81 82 HIS A CA 1
ATOM 667 C C . HIS A 1 82 ? -13.168 -6.033 0.429 1.00 97.81 82 HIS A C 1
ATOM 669 O O . HIS A 1 82 ? -13.989 -5.557 1.211 1.00 97.81 82 HIS A O 1
ATOM 675 N N . LYS A 1 83 ? -11.920 -6.346 0.798 1.00 97.56 83 LYS A N 1
ATOM 676 C CA . LYS A 1 83 ? -11.401 -6.223 2.170 1.00 97.56 83 LYS A CA 1
ATOM 677 C C . LYS A 1 83 ? -11.485 -4.799 2.704 1.00 97.56 83 LYS A C 1
ATOM 679 O O . LYS A 1 83 ? -11.881 -4.593 3.849 1.00 97.56 83 LYS A O 1
ATOM 684 N N . PHE A 1 84 ? -11.154 -3.805 1.878 1.00 97.38 84 PHE A N 1
ATOM 685 C CA . PHE A 1 84 ? -11.288 -2.399 2.252 1.00 97.38 84 PHE A CA 1
ATOM 686 C C . PHE A 1 84 ? -12.739 -2.046 2.595 1.00 97.38 84 PHE A C 1
ATOM 688 O O . PHE A 1 84 ? -13.000 -1.461 3.646 1.00 97.38 84 PHE A O 1
ATOM 695 N N . HIS A 1 85 ? -13.690 -2.409 1.728 1.00 97.69 85 HIS A N 1
ATOM 696 C CA . HIS A 1 85 ? -15.106 -2.135 1.962 1.00 97.69 85 HIS A CA 1
ATOM 697 C C . HIS A 1 85 ? -15.647 -2.897 3.169 1.00 97.69 85 HIS A C 1
ATOM 699 O O . HIS A 1 85 ? -16.403 -2.325 3.950 1.00 97.69 85 HIS A O 1
ATOM 705 N N . GLU A 1 86 ? -15.248 -4.154 3.350 1.00 97.69 86 GLU A N 1
ATOM 706 C CA . GLU A 1 86 ? -15.636 -4.959 4.504 1.00 97.69 86 GLU A CA 1
ATOM 707 C C . GLU A 1 86 ? -15.181 -4.305 5.815 1.00 97.69 86 GLU A C 1
ATOM 709 O O . GLU A 1 86 ? -16.002 -4.068 6.701 1.00 97.69 86 GLU A O 1
ATOM 714 N N . MET A 1 87 ? -13.897 -3.953 5.916 1.00 97.00 87 MET A N 1
ATOM 715 C CA . MET A 1 87 ? -13.334 -3.275 7.085 1.00 97.00 87 MET A CA 1
ATOM 716 C C . MET A 1 87 ? -13.999 -1.912 7.319 1.00 97.00 87 MET A C 1
ATOM 718 O O . MET A 1 87 ? -14.413 -1.622 8.439 1.00 97.00 87 MET A O 1
ATOM 722 N N . ARG A 1 88 ? -14.167 -1.084 6.276 1.00 96.81 88 ARG A N 1
ATOM 723 C CA . ARG A 1 88 ? -14.863 0.210 6.394 1.00 96.81 88 ARG A CA 1
ATOM 724 C C . ARG A 1 88 ? -16.269 0.026 6.965 1.00 96.81 88 ARG A C 1
ATOM 726 O O . ARG A 1 88 ? -16.630 0.713 7.913 1.00 96.81 88 ARG A O 1
ATOM 733 N N . ASN A 1 89 ? -17.040 -0.914 6.421 1.00 98.06 89 ASN A N 1
ATOM 734 C CA . ASN A 1 89 ? -18.412 -1.156 6.859 1.00 98.06 89 ASN A CA 1
ATOM 735 C C . ASN A 1 89 ? -18.467 -1.653 8.318 1.00 98.06 89 ASN A C 1
ATOM 737 O O . ASN A 1 89 ? -19.369 -1.258 9.052 1.00 98.06 89 ASN A O 1
ATOM 741 N N . LYS A 1 90 ? -17.516 -2.490 8.762 1.00 97.75 90 LYS A N 1
ATOM 742 C CA . LYS A 1 90 ? -17.409 -2.908 10.175 1.00 97.75 90 LYS A CA 1
ATOM 743 C C . LYS A 1 90 ? -17.158 -1.715 11.096 1.00 97.75 90 LYS A C 1
ATOM 745 O O . LYS A 1 90 ? -17.812 -1.596 12.127 1.00 97.75 90 LYS A O 1
ATOM 750 N N . ILE A 1 91 ? -16.267 -0.809 10.698 1.00 97.12 91 ILE A N 1
ATOM 751 C CA . ILE A 1 91 ? -15.965 0.408 11.461 1.00 97.12 91 ILE A CA 1
ATOM 752 C C . ILE A 1 91 ? -17.180 1.341 11.518 1.00 97.12 91 ILE A C 1
ATOM 754 O O . ILE A 1 91 ? -17.538 1.811 12.594 1.00 97.12 91 ILE A O 1
ATOM 758 N N . GLU A 1 92 ? -17.857 1.573 10.391 1.00 97.12 9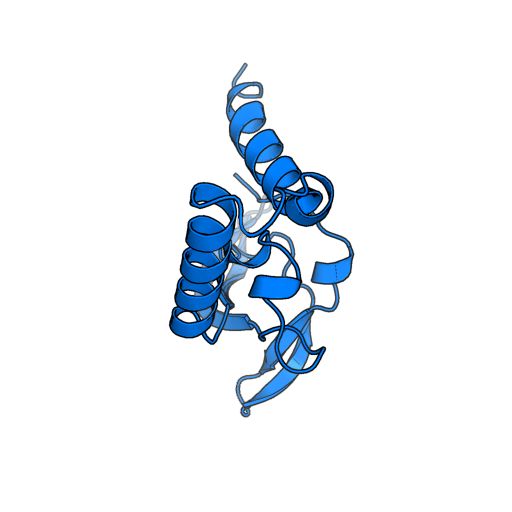2 GLU A N 1
ATOM 759 C CA . GLU A 1 92 ? -19.052 2.431 10.322 1.00 97.12 92 GLU A CA 1
ATOM 760 C C . GLU A 1 92 ? -20.212 1.910 11.184 1.00 97.12 92 GLU A C 1
ATOM 762 O O . GLU A 1 92 ? -20.960 2.704 11.752 1.00 97.12 92 GLU A O 1
ATOM 767 N N . ARG A 1 93 ? -20.352 0.585 11.319 1.00 97.81 93 ARG A N 1
ATOM 768 C CA . ARG A 1 93 ? -21.351 -0.039 12.203 1.00 97.81 93 ARG A CA 1
ATOM 769 C C . ARG A 1 93 ? -20.935 -0.090 13.676 1.00 97.81 93 ARG A C 1
ATOM 771 O O . ARG A 1 93 ? -21.774 -0.396 14.516 1.00 97.81 93 ARG A O 1
ATOM 778 N N . GLY A 1 94 ? -19.672 0.200 13.991 1.00 96.88 94 GLY A N 1
ATOM 779 C CA . GLY A 1 94 ? -19.118 0.075 15.341 1.00 96.88 94 GLY A CA 1
ATOM 780 C C . GLY A 1 94 ? -18.695 -1.347 15.733 1.00 96.88 94 GLY A C 1
ATOM 781 O O . GLY A 1 94 ? -18.381 -1.574 16.898 1.00 96.88 94 GLY A O 1
ATOM 782 N N . ASP A 1 95 ? -18.652 -2.288 14.782 1.00 97.31 95 ASP A N 1
ATOM 783 C CA . ASP A 1 95 ? -18.189 -3.668 15.006 1.00 97.31 95 ASP A CA 1
ATOM 784 C C . ASP A 1 95 ? -16.665 -3.728 15.237 1.00 97.31 95 ASP A C 1
ATOM 786 O O . ASP A 1 95 ? -16.149 -4.659 15.855 1.00 97.31 95 ASP A O 1
ATOM 790 N N . GLU A 1 96 ? -15.931 -2.743 14.714 1.00 95.88 96 GLU A N 1
ATOM 791 C CA . GLU A 1 96 ? -14.477 -2.645 14.810 1.00 95.88 96 GLU A CA 1
ATOM 792 C C . GLU A 1 96 ? -14.041 -1.197 15.072 1.00 95.88 96 GLU A C 1
ATOM 794 O O . GLU A 1 96 ? -14.624 -0.244 14.557 1.00 95.88 96 GLU A O 1
ATOM 799 N N . VAL A 1 97 ? -12.994 -1.017 15.878 1.00 96.19 97 VAL A N 1
ATOM 800 C CA . VAL A 1 97 ? -12.426 0.307 16.166 1.00 96.19 97 VAL A CA 1
ATOM 801 C C . VAL A 1 97 ? -11.413 0.676 15.087 1.00 96.19 97 VAL A C 1
ATOM 803 O O . VAL A 1 97 ? -10.526 -0.115 14.768 1.00 96.19 97 VAL A O 1
ATOM 806 N N . PHE A 1 98 ? -11.491 1.903 14.567 1.00 96.19 98 PHE A N 1
ATOM 807 C CA . PHE A 1 98 ? -10.479 2.428 13.651 1.00 96.19 98 PHE A CA 1
ATOM 808 C C . PHE A 1 98 ? -9.115 2.557 14.346 1.00 96.19 98 PHE A C 1
ATOM 810 O O . PHE A 1 98 ? -8.978 3.253 15.354 1.00 96.19 98 PHE A O 1
ATOM 817 N N . LYS A 1 99 ? -8.085 1.922 13.780 1.00 95.38 99 LYS A N 1
ATOM 818 C CA . LYS A 1 99 ? -6.718 1.924 14.320 1.00 95.38 99 LYS A CA 1
ATOM 819 C C . LYS A 1 99 ? -5.784 2.731 13.430 1.00 95.38 99 LYS A C 1
ATOM 821 O O . LYS A 1 99 ? -5.205 2.200 12.488 1.00 95.38 99 LYS A O 1
ATOM 826 N N . THR A 1 100 ? -5.578 4.002 13.758 1.00 94.06 100 THR A N 1
ATOM 827 C CA . THR A 1 100 ? -4.734 4.924 12.976 1.00 94.06 100 THR A CA 1
ATOM 828 C C . THR A 1 100 ? -3.325 4.387 12.688 1.00 94.06 100 THR A C 1
ATOM 830 O O . THR A 1 100 ? -2.793 4.619 11.605 1.00 94.06 100 THR A O 1
ATOM 833 N N . GLU A 1 101 ? -2.729 3.634 13.616 1.00 95.88 101 GLU A N 1
ATOM 834 C CA . GLU A 1 101 ? -1.368 3.092 13.467 1.00 95.88 101 GLU A CA 1
ATOM 835 C C . GLU A 1 101 ? -1.218 2.109 12.297 1.00 95.88 101 GLU A C 1
ATOM 837 O O . GLU A 1 101 ? -0.171 2.061 11.646 1.00 95.88 101 GLU A O 1
ATOM 842 N N . GLU A 1 102 ? -2.276 1.362 11.968 1.00 95.88 102 GLU A N 1
ATOM 843 C CA . GLU A 1 102 ? -2.274 0.446 10.821 1.00 95.88 102 GLU A CA 1
ATOM 844 C C . GLU A 1 102 ? -2.215 1.208 9.484 1.00 95.88 102 GLU A C 1
ATOM 846 O O . GLU A 1 102 ? -1.758 0.676 8.474 1.00 95.88 102 GLU A O 1
ATOM 851 N N . TRP A 1 103 ? -2.593 2.490 9.489 1.00 96.19 103 TRP A N 1
ATOM 852 C CA . TRP A 1 103 ? -2.637 3.372 8.321 1.00 96.19 103 TRP A CA 1
ATOM 853 C C . TRP A 1 103 ? -1.410 4.274 8.181 1.00 96.19 103 TRP A C 1
ATOM 855 O O . TRP A 1 103 ? -1.413 5.191 7.356 1.00 96.19 103 TRP A O 1
ATOM 865 N N . LYS A 1 104 ? -0.338 4.034 8.946 1.00 95.75 104 LYS A N 1
ATOM 866 C CA . LYS A 1 104 ? 0.881 4.867 8.932 1.00 95.75 104 LYS A CA 1
ATOM 867 C C . LYS A 1 104 ? 1.450 5.112 7.526 1.00 95.75 104 LYS A C 1
ATOM 869 O O . LYS A 1 104 ? 1.904 6.216 7.231 1.00 95.75 104 LYS A O 1
ATOM 874 N N . ASN A 1 105 ? 1.395 4.110 6.645 1.00 94.38 105 ASN A N 1
ATOM 875 C CA . ASN A 1 105 ? 1.897 4.216 5.274 1.00 94.38 105 ASN A CA 1
ATOM 876 C C . ASN A 1 105 ? 0.991 5.113 4.418 1.00 94.38 105 ASN A C 1
ATOM 878 O O . ASN A 1 105 ? 1.498 5.982 3.711 1.00 94.38 105 ASN A O 1
ATOM 882 N N . MET A 1 106 ? -0.334 4.957 4.525 1.00 95.12 106 MET A N 1
ATOM 883 C CA . MET A 1 106 ? -1.307 5.830 3.858 1.00 95.12 106 MET A CA 1
ATOM 884 C C . MET A 1 106 ? -1.186 7.273 4.346 1.00 95.12 106 MET A C 1
ATOM 886 O O . MET A 1 106 ? -1.157 8.196 3.537 1.00 95.12 106 MET A O 1
ATOM 890 N N . LYS A 1 107 ? -1.042 7.478 5.660 1.00 94.69 107 LYS A N 1
ATOM 891 C CA . LYS A 1 107 ? -0.811 8.807 6.234 1.00 94.69 107 LYS A CA 1
ATOM 892 C C . LYS A 1 107 ? 0.444 9.450 5.638 1.00 94.69 107 LYS A C 1
ATOM 894 O O . LYS A 1 107 ? 0.362 10.558 5.119 1.00 94.69 107 LYS A O 1
ATOM 899 N N . LYS A 1 108 ? 1.566 8.720 5.607 1.00 92.38 108 LYS A N 1
ATOM 900 C CA . LYS A 1 108 ? 2.823 9.187 4.999 1.00 92.38 108 LYS A CA 1
ATOM 901 C C . LYS A 1 108 ? 2.661 9.525 3.513 1.00 92.38 108 LYS A C 1
ATOM 903 O O . LYS A 1 108 ? 3.233 10.508 3.042 1.00 92.38 108 LYS A O 1
ATOM 908 N N . LEU A 1 109 ? 1.897 8.723 2.765 1.00 92.12 109 LEU A N 1
ATOM 909 C CA . LEU A 1 109 ? 1.585 8.991 1.359 1.00 92.12 109 LEU A CA 1
ATOM 910 C C . LEU A 1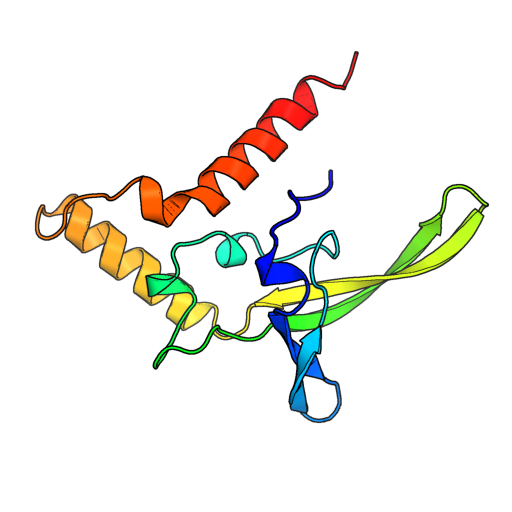 109 ? 0.827 10.311 1.201 1.00 92.12 109 LEU A C 1
ATOM 912 O O . LEU A 1 109 ? 1.256 11.160 0.424 1.00 92.12 109 LEU A O 1
ATOM 916 N N . LEU A 1 110 ? -0.265 10.489 1.943 1.00 91.75 110 LEU A N 1
ATOM 917 C CA . LEU A 1 110 ? -1.090 11.694 1.883 1.00 91.75 110 LEU A CA 1
ATOM 918 C C . LEU A 1 110 ? -0.302 12.940 2.292 1.00 91.75 110 LEU A C 1
ATOM 920 O O . LEU A 1 110 ? -0.349 13.936 1.580 1.00 91.75 110 LEU A O 1
ATOM 924 N N . GLU A 1 111 ? 0.486 12.868 3.366 1.00 90.81 111 GLU A N 1
ATOM 925 C CA . GLU A 1 111 ? 1.390 13.951 3.775 1.00 90.81 111 GLU A CA 1
ATOM 926 C C . GLU A 1 111 ? 2.372 14.303 2.652 1.00 90.81 111 GLU A C 1
ATOM 928 O O . GLU A 1 111 ? 2.520 15.470 2.305 1.00 90.81 111 GLU A O 1
ATOM 933 N N . THR A 1 112 ? 2.988 13.302 2.015 1.00 88.81 112 THR A N 1
ATOM 934 C CA . THR A 1 112 ? 3.916 13.523 0.892 1.00 88.81 112 THR A CA 1
ATOM 935 C C . THR A 1 112 ? 3.229 14.201 -0.294 1.00 88.81 112 THR A C 1
ATOM 937 O O . THR A 1 112 ? 3.809 15.096 -0.906 1.00 88.81 112 THR A O 1
ATOM 940 N N . ILE A 1 113 ? 1.998 13.795 -0.625 1.00 87.69 113 ILE A N 1
ATOM 941 C CA . ILE A 1 113 ? 1.211 14.406 -1.705 1.00 87.69 113 ILE A CA 1
ATOM 942 C C . ILE A 1 113 ? 0.859 15.855 -1.354 1.00 87.69 113 ILE A C 1
ATOM 944 O O . ILE A 1 113 ? 1.026 16.732 -2.192 1.00 87.69 113 ILE A O 1
ATOM 948 N N . VAL A 1 114 ? 0.415 16.123 -0.125 1.00 87.31 114 VAL A N 1
ATOM 949 C CA . VAL A 1 114 ? 0.036 17.472 0.320 1.00 87.31 114 VAL A CA 1
ATOM 950 C C . VAL A 1 114 ? 1.251 18.404 0.379 1.00 87.31 114 VAL A C 1
ATOM 952 O O . VAL A 1 114 ? 1.194 19.522 -0.125 1.00 87.31 114 VAL A O 1
ATOM 955 N N . PHE A 1 115 ? 2.384 17.954 0.923 1.00 84.75 115 PHE A N 1
ATOM 956 C CA . PHE A 1 115 ? 3.606 18.765 0.969 1.00 84.75 115 PHE A CA 1
ATOM 957 C C . PHE A 1 115 ? 4.264 18.959 -0.397 1.00 84.75 115 PHE A C 1
ATOM 959 O O . PHE A 1 115 ? 5.077 19.869 -0.548 1.00 84.75 115 PHE A O 1
ATOM 966 N N . ALA A 1 116 ? 3.908 18.168 -1.412 1.00 77.62 116 ALA A N 1
ATOM 967 C CA . ALA A 1 116 ? 4.372 18.428 -2.769 1.00 77.62 116 ALA A CA 1
ATOM 968 C C . ALA A 1 116 ? 3.951 19.814 -3.271 1.00 77.62 116 ALA A C 1
ATOM 970 O O . ALA A 1 116 ? 4.710 20.436 -4.006 1.00 77.62 116 ALA A O 1
ATOM 971 N N . PHE A 1 117 ? 2.800 20.317 -2.815 1.00 75.94 117 PHE A N 1
ATOM 972 C CA . PHE A 1 117 ? 2.323 21.666 -3.122 1.00 75.94 117 PHE A CA 1
ATOM 973 C C . PHE A 1 117 ? 3.079 22.763 -2.354 1.00 75.94 117 PHE A C 1
ATOM 975 O O . PHE A 1 117 ? 2.988 23.932 -2.706 1.00 75.94 117 PHE A O 1
ATOM 982 N N . ASN A 1 118 ? 3.834 22.406 -1.310 1.00 72.50 118 ASN A N 1
ATOM 983 C CA . ASN A 1 118 ? 4.587 23.361 -0.495 1.00 72.50 118 ASN A CA 1
ATOM 984 C C . ASN A 1 118 ? 5.983 23.677 -1.066 1.00 72.50 118 ASN A C 1
ATOM 986 O O . ASN A 1 118 ? 6.591 24.663 -0.670 1.00 72.50 118 ASN A O 1
ATOM 990 N N . ASN A 1 119 ? 6.494 22.851 -1.987 1.00 57.00 119 ASN A N 1
ATOM 991 C CA . ASN A 1 119 ? 7.808 23.027 -2.621 1.00 57.00 119 ASN A CA 1
ATOM 992 C C . ASN A 1 119 ? 7.729 23.710 -4.007 1.00 57.00 119 ASN A C 1
ATOM 994 O O . ASN A 1 119 ? 8.715 23.698 -4.738 1.00 57.00 119 ASN A O 1
ATOM 998 N N . GLU A 1 120 ? 6.576 24.278 -4.386 1.00 51.34 120 GLU A N 1
ATOM 999 C CA . GLU A 1 120 ? 6.398 25.095 -5.605 1.00 51.34 120 GLU A CA 1
ATOM 1000 C C . GLU A 1 120 ? 6.643 26.604 -5.359 1.00 51.34 120 GLU A C 1
ATOM 1002 O O . GLU A 1 120 ? 5.983 27.448 -5.964 1.00 51.34 120 GLU A O 1
ATOM 1007 N N . GLN A 1 121 ? 7.590 26.956 -4.477 1.00 38.06 121 GLN A N 1
ATOM 1008 C CA . GLN A 1 121 ? 8.084 28.332 -4.295 1.00 38.06 121 GLN A CA 1
ATOM 1009 C C . GLN A 1 121 ? 9.526 28.479 -4.774 1.00 38.06 121 GLN A C 1
ATOM 1011 O O . GLN A 1 121 ? 10.357 27.613 -4.415 1.00 38.06 121 GLN A O 1
#